Protein AF-A0A2N1QPE1-F1 (afdb_monomer)

Radius of gyration: 14.09 Å; Cα contacts (8 Å, |Δ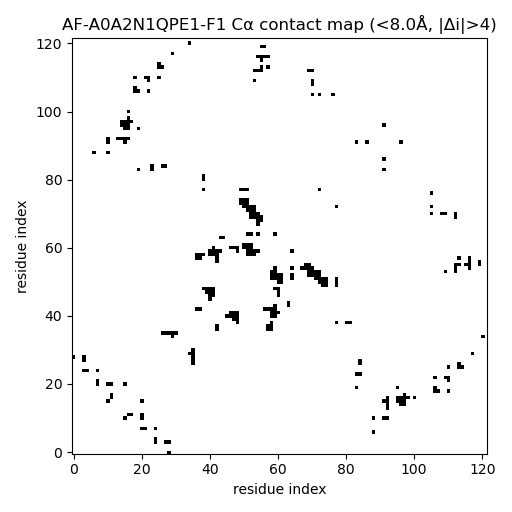i|>4): 163; chains: 1; bounding box: 37×22×35 Å

Mean predicted aligned error: 3.73 Å

Solvent-accessible surface area (backbone atoms only — not comparable to full-atom values): 6858 Å² total; per-residue (Å²): 109,68,67,57,54,51,52,39,51,49,40,52,73,62,44,23,23,65,53,58,41,45,41,38,43,54,47,53,52,32,44,75,70,77,66,45,64,48,85,56,33,15,69,83,80,60,48,75,44,66,37,33,26,41,23,61,87,26,28,21,32,75,81,73,32,76,87,54,68,58,48,78,33,52,42,67,55,48,48,50,57,53,48,62,66,68,55,56,77,93,54,40,42,84,79,38,43,58,76,88,63,68,91,88,53,64,45,66,57,53,42,54,33,52,53,50,28,51,67,72,77,110

Structure (mmCIF, N/CA/C/O backbone):
data_AF-A0A2N1QPE1-F1
#
_entry.id   AF-A0A2N1QPE1-F1
#
loop_
_atom_site.group_PDB
_atom_site.id
_atom_site.type_symbol
_atom_site.label_atom_id
_atom_site.label_alt_id
_atom_site.label_comp_id
_atom_site.label_asym_id
_atom_site.label_entity_id
_atom_site.label_seq_id
_atom_site.pdbx_PDB_ins_code
_atom_site.Cartn_x
_atom_site.Cartn_y
_atom_site.Cartn_z
_atom_site.occupancy
_atom_site.B_iso_or_equiv
_atom_site.auth_seq_id
_atom_site.auth_comp_id
_atom_site.auth_asym_id
_atom_site.auth_atom_id
_atom_site.pdbx_PDB_model_num
ATOM 1 N N . MET A 1 1 ? -17.663 0.890 -4.627 1.00 80.94 1 MET A N 1
ATOM 2 C CA . MET A 1 1 ? -16.856 1.983 -4.029 1.00 80.94 1 MET A CA 1
ATOM 3 C C . MET A 1 1 ? -17.363 2.403 -2.648 1.00 80.94 1 MET A C 1
ATOM 5 O O . MET A 1 1 ? -16.541 2.488 -1.748 1.00 80.94 1 MET A O 1
ATOM 9 N N . LEU A 1 2 ? -18.679 2.564 -2.425 1.00 89.75 2 LEU A N 1
ATOM 10 C CA . LEU A 1 2 ? -19.227 2.946 -1.107 1.00 89.75 2 LEU A CA 1
ATOM 11 C C . LEU A 1 2 ? -18.800 2.014 0.044 1.00 89.75 2 LEU A C 1
ATOM 13 O O . LEU A 1 2 ? -18.404 2.490 1.100 1.00 89.75 2 LEU A O 1
ATOM 17 N N . ALA A 1 3 ? -18.805 0.695 -0.179 1.00 90.50 3 ALA A N 1
ATOM 18 C CA . ALA A 1 3 ? -18.342 -0.267 0.823 1.00 90.50 3 ALA A CA 1
ATOM 19 C C . ALA A 1 3 ? -16.872 -0.048 1.225 1.00 90.50 3 ALA A C 1
ATOM 21 O O . ALA A 1 3 ? -16.541 -0.144 2.400 1.00 90.50 3 ALA A O 1
ATOM 22 N N . LEU A 1 4 ? -15.993 0.281 0.269 1.00 91.88 4 LEU A N 1
ATOM 23 C CA . LEU A 1 4 ? -14.579 0.538 0.549 1.00 91.88 4 LEU A CA 1
ATOM 24 C C . LEU A 1 4 ? -14.414 1.786 1.425 1.00 91.88 4 LEU A C 1
ATOM 26 O O . LEU A 1 4 ? -13.699 1.739 2.418 1.00 91.88 4 LEU A O 1
ATOM 30 N N . PHE A 1 5 ? -15.134 2.862 1.100 1.00 92.31 5 PHE A N 1
ATOM 31 C CA . PHE A 1 5 ? -15.150 4.081 1.908 1.00 92.31 5 PHE A CA 1
ATOM 32 C C . PHE A 1 5 ? -15.689 3.827 3.325 1.00 92.31 5 PHE A C 1
ATOM 34 O O . PHE A 1 5 ? -15.058 4.222 4.303 1.00 92.31 5 PHE A O 1
ATOM 41 N N . TYR A 1 6 ? -16.809 3.103 3.444 1.00 94.94 6 TYR A N 1
ATOM 42 C CA . TYR A 1 6 ? -17.389 2.718 4.732 1.00 94.94 6 TYR A CA 1
ATOM 43 C C . TYR A 1 6 ? -16.384 1.955 5.603 1.00 94.94 6 TYR A C 1
ATOM 45 O O . TYR A 1 6 ? -16.146 2.334 6.748 1.00 94.94 6 TYR A O 1
ATOM 53 N N . TRP A 1 7 ? -15.745 0.916 5.056 1.00 94.31 7 TRP A N 1
ATOM 54 C CA . TRP A 1 7 ? -14.787 0.110 5.812 1.00 94.31 7 TRP A CA 1
ATOM 55 C C . TRP A 1 7 ? -13.526 0.883 6.190 1.00 94.31 7 TRP A C 1
ATOM 57 O O . TRP A 1 7 ? -13.001 0.667 7.277 1.00 94.31 7 TRP A O 1
ATOM 67 N N . SER A 1 8 ? -13.061 1.814 5.356 1.00 94.69 8 SER A N 1
ATOM 68 C CA . SER A 1 8 ? -11.967 2.713 5.732 1.00 94.69 8 SER A CA 1
ATOM 69 C C . SER A 1 8 ? -12.351 3.650 6.878 1.00 94.69 8 SER A C 1
ATOM 71 O O . SER A 1 8 ? -11.538 3.872 7.769 1.00 94.69 8 SER A O 1
ATOM 73 N N . GLY A 1 9 ? -13.597 4.132 6.921 1.00 94.88 9 GLY A N 1
ATOM 74 C CA . GLY A 1 9 ? -14.116 4.883 8.068 1.00 94.88 9 GLY A CA 1
ATOM 75 C C . GLY A 1 9 ? -14.179 4.046 9.350 1.00 94.88 9 GLY A C 1
ATOM 76 O O . GLY A 1 9 ? -13.822 4.536 10.419 1.00 94.88 9 GLY A O 1
ATOM 77 N N . VAL A 1 10 ? -14.565 2.769 9.244 1.00 95.56 10 VAL A N 1
ATOM 78 C CA . VAL A 1 10 ? -14.531 1.824 10.376 1.00 95.56 10 VAL A CA 1
ATOM 79 C C . VAL A 1 10 ? -13.106 1.646 10.904 1.00 95.56 10 VAL A C 1
ATOM 81 O O . VAL A 1 10 ? -12.912 1.729 12.108 1.00 95.56 10 VAL A O 1
ATOM 84 N N . LEU A 1 11 ? -12.100 1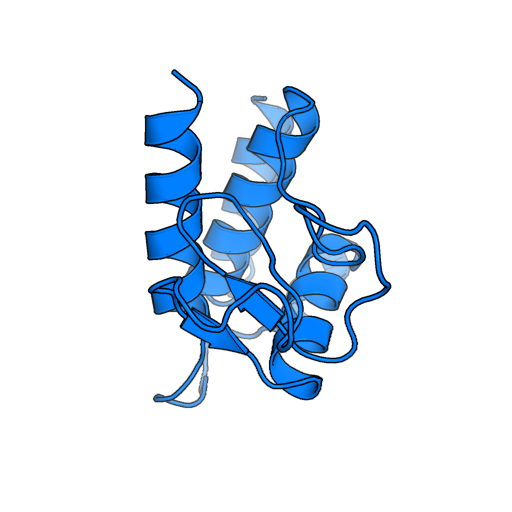.498 10.032 1.00 95.19 11 LEU A N 1
ATOM 85 C CA . LEU A 1 11 ? -10.696 1.394 10.459 1.00 95.19 11 LEU A CA 1
ATOM 86 C C . LEU A 1 11 ? -10.250 2.606 11.288 1.00 95.19 11 LEU A C 1
ATOM 88 O O . LEU A 1 11 ? -9.626 2.439 12.330 1.00 95.19 11 LEU A O 1
ATOM 92 N N . LEU A 1 12 ? -10.591 3.817 10.841 1.00 94.62 12 LEU A N 1
ATOM 93 C CA . LEU A 1 12 ? -10.254 5.046 11.564 1.00 94.62 12 LEU A CA 1
ATOM 94 C C . LEU A 1 12 ? -10.979 5.135 12.913 1.00 94.62 12 LEU A C 1
ATOM 96 O O . LEU A 1 12 ? -10.400 5.596 13.891 1.00 94.62 12 LEU A O 1
ATOM 100 N N . LYS A 1 13 ? -12.237 4.683 12.974 1.00 95.69 13 LYS A N 1
ATOM 101 C CA . LYS A 1 13 ? -12.997 4.600 14.226 1.00 95.69 13 LYS A CA 1
ATOM 102 C C . LYS A 1 13 ? -12.376 3.600 15.210 1.00 95.69 13 LYS A C 1
ATOM 104 O O . LYS A 1 13 ? -12.391 3.862 16.408 1.00 95.69 13 LYS A O 1
ATOM 109 N N . ASP A 1 14 ? -11.82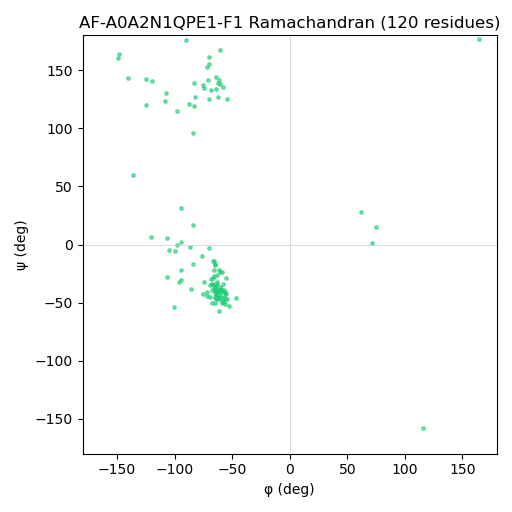7 2.499 14.704 1.00 94.00 14 ASP A N 1
ATOM 110 C CA . ASP A 1 14 ? -11.184 1.438 15.489 1.00 94.00 14 ASP A CA 1
ATOM 111 C C . ASP A 1 14 ? -9.706 1.750 15.826 1.00 94.00 14 ASP A C 1
ATOM 113 O O . ASP A 1 14 ? -8.959 0.854 16.204 1.00 94.00 14 ASP A O 1
ATOM 117 N N . ASP A 1 15 ? -9.282 3.014 15.696 1.00 93.19 15 ASP A N 1
ATOM 118 C CA . ASP A 1 15 ? -7.944 3.530 16.034 1.00 93.19 15 ASP A CA 1
ATOM 119 C C . ASP A 1 15 ? -6.784 2.908 15.226 1.00 93.19 15 ASP A C 1
ATOM 121 O O . ASP A 1 15 ? -5.633 2.840 15.671 1.00 93.19 15 ASP A O 1
ATOM 125 N N . VAL A 1 16 ? -7.068 2.467 13.995 1.00 94.31 16 VAL A N 1
ATOM 126 C CA . VAL A 1 16 ? -6.030 2.090 13.025 1.00 94.31 16 VAL A CA 1
ATOM 127 C C . VAL A 1 16 ? -5.309 3.343 12.543 1.00 94.31 16 VAL A C 1
ATOM 129 O O . VAL A 1 16 ? -5.928 4.378 12.287 1.00 94.31 16 VAL A O 1
ATOM 132 N N . HIS A 1 17 ? -3.993 3.238 12.358 1.00 93.44 17 HIS A N 1
ATOM 133 C CA . HIS A 1 17 ? -3.164 4.362 11.949 1.00 93.44 17 HIS A CA 1
ATOM 134 C C . HIS A 1 17 ? -3.687 5.018 10.652 1.00 93.44 17 HIS A C 1
ATOM 136 O O . HIS A 1 17 ? -3.796 4.335 9.622 1.00 93.44 17 HIS A O 1
ATOM 142 N N . PRO A 1 18 ? -3.953 6.342 10.643 1.00 93.62 18 PRO A N 1
ATOM 143 C CA . PRO A 1 18 ? -4.613 7.004 9.519 1.00 93.62 18 PRO A CA 1
ATOM 144 C C . PRO A 1 18 ? -3.904 6.827 8.176 1.00 93.62 18 PRO A C 1
ATOM 146 O O . PRO A 1 18 ? -4.557 6.581 7.165 1.00 93.62 18 PRO A O 1
ATOM 149 N N . LEU A 1 19 ? -2.566 6.874 8.158 1.00 94.12 19 LEU A N 1
ATOM 150 C CA . LEU A 1 19 ? -1.805 6.709 6.914 1.00 94.12 19 LEU A CA 1
ATOM 151 C C . LEU A 1 19 ? -1.899 5.286 6.341 1.00 94.12 19 LEU A C 1
ATOM 153 O O . LEU A 1 19 ? -1.863 5.120 5.124 1.00 94.12 19 LEU A O 1
ATOM 157 N N . VAL A 1 20 ? -2.067 4.269 7.193 1.00 94.81 20 VAL A N 1
ATOM 158 C CA . VAL A 1 20 ? -2.249 2.876 6.754 1.00 94.81 20 VAL A CA 1
ATOM 159 C C . VAL A 1 20 ? -3.661 2.680 6.208 1.00 94.81 20 VAL A C 1
ATOM 161 O O . VAL A 1 20 ? -3.848 2.053 5.164 1.00 94.81 20 VAL A O 1
ATOM 164 N N . ALA A 1 21 ? -4.663 3.238 6.894 1.00 95.25 21 ALA A N 1
ATOM 165 C CA . ALA A 1 21 ? -6.046 3.218 6.426 1.00 95.25 21 ALA A CA 1
ATOM 166 C C . ALA A 1 21 ? -6.183 3.921 5.065 1.00 95.25 21 ALA A C 1
ATOM 168 O O . ALA A 1 21 ? -6.871 3.411 4.177 1.00 95.25 21 ALA A O 1
ATOM 169 N N . GLU A 1 22 ? -5.484 5.043 4.882 1.00 95.50 22 GLU A N 1
ATOM 170 C CA . GLU A 1 22 ? -5.415 5.766 3.617 1.00 95.50 22 GLU A CA 1
ATOM 171 C C . GLU A 1 22 ? -4.728 4.946 2.516 1.00 95.50 22 GLU A C 1
ATOM 173 O O . GLU A 1 22 ? -5.311 4.774 1.447 1.00 95.50 22 GLU A O 1
ATOM 178 N N . TRP A 1 23 ? -3.542 4.384 2.780 1.00 95.88 23 TRP A N 1
ATOM 179 C CA . TRP A 1 23 ? -2.833 3.518 1.832 1.00 95.88 23 TRP A CA 1
ATOM 180 C C . TRP A 1 23 ? -3.734 2.386 1.332 1.00 95.88 23 TRP A C 1
ATOM 182 O O . TRP A 1 23 ? -3.937 2.204 0.129 1.00 95.88 23 TRP A O 1
ATOM 192 N N . ARG A 1 24 ? -4.332 1.647 2.275 1.00 96.56 24 ARG A N 1
ATOM 193 C CA . ARG A 1 24 ? -5.209 0.514 1.973 1.00 96.56 24 ARG A CA 1
ATOM 194 C C . ARG A 1 24 ? -6.435 0.954 1.179 1.00 96.56 24 ARG A C 1
ATOM 196 O O . ARG A 1 24 ? -6.855 0.226 0.278 1.00 96.56 24 ARG A O 1
ATOM 203 N N . PHE A 1 25 ? -7.016 2.108 1.512 1.00 96.44 25 PHE A N 1
ATOM 204 C CA . PHE A 1 25 ? -8.134 2.688 0.772 1.00 96.44 25 PHE A CA 1
ATOM 205 C C . PHE A 1 25 ? -7.739 2.993 -0.674 1.00 96.44 25 PHE A C 1
ATOM 207 O O . PHE A 1 25 ? -8.359 2.460 -1.593 1.00 96.44 25 PHE A O 1
ATOM 214 N N . LEU A 1 26 ? -6.695 3.804 -0.872 1.00 95.81 26 LEU A N 1
ATOM 215 C CA . LEU A 1 26 ? -6.246 4.243 -2.191 1.00 95.81 26 LEU A CA 1
ATOM 216 C C . LEU A 1 26 ? -5.889 3.049 -3.073 1.00 95.81 26 LEU A C 1
ATOM 218 O O . LEU A 1 26 ? -6.389 2.936 -4.189 1.00 95.81 26 LEU A O 1
ATOM 222 N N . TRP A 1 27 ? -5.093 2.111 -2.556 1.00 97.38 27 TRP A N 1
ATOM 223 C CA . TRP A 1 27 ? -4.671 0.957 -3.341 1.00 97.38 27 TRP A CA 1
ATOM 224 C C . TRP A 1 27 ? -5.859 0.069 -3.723 1.00 97.38 27 TRP A C 1
ATOM 226 O O . TRP A 1 27 ? -6.009 -0.285 -4.890 1.00 97.38 27 TRP A O 1
ATOM 236 N N . LYS A 1 28 ? -6.762 -0.256 -2.781 1.00 96.56 28 LYS A N 1
ATOM 237 C CA . LYS A 1 28 ? -7.946 -1.081 -3.096 1.00 96.56 28 LYS A CA 1
ATOM 238 C C . LYS A 1 28 ? -8.921 -0.374 -4.033 1.00 96.56 28 LYS A C 1
ATOM 240 O O . LYS A 1 28 ? -9.627 -1.045 -4.786 1.00 96.56 28 LYS A O 1
ATOM 245 N N . TRP A 1 29 ? -8.970 0.953 -3.999 1.00 95.81 29 TRP A N 1
ATOM 246 C CA . TRP A 1 29 ? -9.770 1.734 -4.929 1.00 95.81 29 TRP A CA 1
ATOM 247 C C . TRP A 1 29 ? -9.214 1.625 -6.351 1.00 95.81 29 TRP A C 1
ATOM 249 O O . TRP A 1 29 ? -9.952 1.213 -7.245 1.00 95.81 29 TRP A O 1
ATOM 259 N N . LEU A 1 30 ? -7.908 1.844 -6.537 1.00 95.25 30 LEU A N 1
ATOM 260 C CA . LEU A 1 30 ? -7.233 1.644 -7.826 1.00 95.25 30 LEU A CA 1
ATOM 261 C C . LEU A 1 30 ? -7.342 0.195 -8.316 1.00 95.25 30 LEU A C 1
ATOM 263 O O . LEU A 1 30 ? -7.563 -0.054 -9.499 1.00 95.25 30 LEU A O 1
ATOM 267 N N . TYR A 1 31 ? -7.256 -0.772 -7.402 1.00 96.12 31 TYR A N 1
ATOM 268 C CA . TYR A 1 31 ? -7.397 -2.189 -7.729 1.00 96.12 31 TYR A CA 1
ATOM 269 C C . TYR A 1 31 ? -8.800 -2.495 -8.257 1.00 96.12 31 TYR A C 1
ATOM 271 O O . TYR A 1 31 ? -8.948 -3.223 -9.233 1.00 96.12 31 TYR A O 1
ATOM 279 N N . SER A 1 32 ? -9.835 -1.877 -7.675 1.00 94.81 32 SER A N 1
ATOM 280 C CA . SER A 1 32 ? -11.213 -2.007 -8.167 1.00 94.81 32 SER A CA 1
ATOM 281 C C . SER A 1 32 ? -11.428 -1.422 -9.565 1.00 94.81 32 SER A C 1
ATOM 283 O O . SER A 1 32 ? -12.423 -1.747 -10.207 1.00 94.81 32 SER A O 1
ATOM 285 N N . TRP A 1 33 ? -10.513 -0.568 -10.027 1.00 93.31 33 TRP A N 1
ATOM 286 C CA . TRP A 1 33 ? -10.500 -0.000 -11.377 1.00 93.31 33 TRP A CA 1
ATOM 287 C C . TRP A 1 33 ? -9.549 -0.750 -12.321 1.00 93.31 33 TRP A C 1
ATOM 289 O O . TRP A 1 33 ? -9.444 -0.387 -13.486 1.00 93.31 33 TRP A O 1
ATOM 299 N N . GLY A 1 34 ? -8.858 -1.791 -11.843 1.00 94.62 34 GLY A N 1
ATOM 300 C CA . GLY A 1 34 ? -7.907 -2.571 -12.639 1.00 94.62 34 GLY A CA 1
ATOM 301 C C . GLY A 1 34 ? -6.572 -1.871 -12.910 1.00 94.62 34 GLY A C 1
ATOM 302 O O . GLY A 1 34 ? -5.831 -2.322 -13.776 1.00 94.62 34 GLY A O 1
ATOM 303 N N . ILE A 1 35 ? -6.254 -0.795 -12.181 1.00 94.94 35 ILE A N 1
ATOM 304 C CA . ILE A 1 35 ? -5.065 0.041 -12.426 1.00 94.94 35 ILE A CA 1
ATOM 305 C C . ILE A 1 35 ? -4.112 0.119 -11.229 1.00 94.94 35 ILE A C 1
ATOM 307 O O . ILE A 1 35 ? -3.183 0.911 -11.245 1.00 94.94 35 ILE A O 1
ATOM 311 N N . ALA A 1 36 ? -4.324 -0.639 -10.152 1.00 96.19 36 ALA A N 1
ATOM 312 C CA . ALA A 1 36 ? -3.394 -0.588 -9.021 1.00 96.19 36 ALA A CA 1
ATOM 313 C C . ALA A 1 36 ? -1.992 -1.087 -9.420 1.00 96.19 36 ALA A C 1
ATOM 315 O O . ALA A 1 36 ? -1.881 -2.173 -9.995 1.00 96.19 36 ALA A O 1
ATOM 316 N N . PRO A 1 37 ? -0.915 -0.372 -9.043 1.00 96.38 37 PRO A N 1
ATOM 317 C CA . PRO A 1 37 ? 0.434 -0.872 -9.247 1.00 96.38 37 PRO A CA 1
ATOM 318 C C . PRO A 1 37 ? 0.672 -2.080 -8.329 1.00 96.38 37 PRO A C 1
ATOM 320 O O . PRO A 1 37 ? 0.356 -2.045 -7.133 1.00 96.38 37 PRO A O 1
ATOM 323 N N . SER A 1 38 ? 1.222 -3.160 -8.889 1.00 96.69 38 SER A N 1
ATOM 324 C CA . SER A 1 38 ? 1.493 -4.392 -8.141 1.00 96.69 38 SER A CA 1
ATOM 325 C C . SER A 1 38 ? 2.635 -4.175 -7.143 1.00 96.69 38 SER A C 1
ATOM 327 O O . SER A 1 38 ? 3.719 -3.781 -7.565 1.00 96.69 38 SER A O 1
ATOM 329 N N . PRO A 1 39 ? 2.449 -4.462 -5.842 1.00 96.94 39 PRO A N 1
ATOM 330 C CA . PRO A 1 39 ? 3.557 -4.475 -4.895 1.00 96.94 39 PRO A CA 1
ATOM 331 C C . PRO A 1 39 ? 4.427 -5.733 -5.039 1.00 96.94 39 PRO A C 1
ATOM 333 O O . PRO A 1 39 ? 5.488 -5.802 -4.427 1.00 96.94 39 PRO A O 1
ATOM 336 N N . ASP A 1 40 ? 4.006 -6.735 -5.816 1.00 97.75 40 ASP A N 1
ATOM 337 C CA . ASP A 1 40 ? 4.670 -8.041 -5.925 1.00 97.75 40 ASP A CA 1
ATOM 338 C C . ASP A 1 40 ? 5.609 -8.132 -7.125 1.00 97.75 40 ASP A C 1
ATOM 340 O O . ASP A 1 40 ? 6.641 -8.801 -7.046 1.00 97.75 40 ASP A O 1
ATOM 344 N N . LEU A 1 41 ? 5.276 -7.430 -8.210 1.00 98.19 41 LEU A N 1
ATOM 345 C CA . LEU A 1 41 ? 5.982 -7.491 -9.484 1.00 98.19 41 LEU A CA 1
ATOM 346 C C . LEU A 1 41 ? 6.438 -6.101 -9.928 1.00 98.19 41 LEU A C 1
ATOM 348 O O . LEU A 1 41 ? 5.717 -5.116 -9.787 1.00 98.19 41 LEU A O 1
ATOM 352 N N . CYS A 1 42 ? 7.627 -6.038 -10.522 1.00 97.88 42 CYS A N 1
ATOM 353 C CA . CYS A 1 42 ? 8.135 -4.838 -11.171 1.00 97.88 42 CYS A CA 1
ATOM 354 C C . CYS A 1 42 ? 7.234 -4.449 -12.351 1.00 97.88 42 CYS A C 1
ATOM 356 O O . CYS A 1 42 ? 7.020 -5.260 -13.251 1.00 97.88 42 CYS A O 1
ATOM 358 N N . GLY A 1 43 ? 6.776 -3.197 -12.382 1.00 95.25 43 GLY A N 1
ATOM 359 C CA . GLY A 1 43 ? 5.925 -2.667 -13.450 1.00 95.25 43 GLY A CA 1
ATOM 360 C C . GLY A 1 43 ? 6.597 -2.590 -14.826 1.00 95.25 43 GLY A C 1
ATOM 361 O O . GLY A 1 43 ? 5.898 -2.487 -15.826 1.00 95.25 43 GLY A O 1
ATOM 362 N N . GLU A 1 44 ? 7.929 -2.671 -14.894 1.00 95.50 44 GLU A N 1
ATOM 363 C CA . GLU A 1 44 ? 8.676 -2.632 -16.160 1.00 95.50 44 GLU A CA 1
ATOM 364 C C . GLU A 1 44 ? 9.116 -4.014 -16.643 1.00 95.50 44 GLU A C 1
ATOM 366 O O . GLU A 1 44 ? 8.844 -4.391 -17.778 1.00 95.50 44 GLU A O 1
ATOM 371 N N . CYS A 1 45 ? 9.813 -4.780 -15.798 1.00 96.69 45 CYS A N 1
ATOM 372 C CA . CYS A 1 45 ? 10.406 -6.058 -16.203 1.00 96.69 45 CYS A CA 1
ATOM 373 C C . CYS A 1 45 ? 9.659 -7.295 -15.686 1.00 96.69 45 CYS A C 1
ATOM 375 O O . CYS A 1 45 ? 10.062 -8.415 -15.992 1.00 96.69 45 CYS A O 1
ATOM 377 N N . GLY A 1 46 ? 8.618 -7.124 -14.864 1.00 97.31 46 GLY A N 1
ATOM 378 C CA . GLY A 1 46 ? 7.837 -8.227 -14.293 1.00 97.31 46 GLY A CA 1
ATOM 379 C C . GLY A 1 46 ? 8.550 -9.051 -13.214 1.00 97.31 46 GLY A C 1
ATOM 380 O O . GLY A 1 46 ? 7.969 -10.003 -12.701 1.00 97.31 46 GLY A O 1
ATOM 381 N N . ALA A 1 47 ? 9.790 -8.717 -12.843 1.00 97.94 47 ALA A N 1
ATOM 382 C CA . ALA A 1 47 ? 10.522 -9.435 -11.801 1.00 97.94 47 ALA A CA 1
ATOM 383 C C . ALA A 1 47 ? 9.841 -9.310 -10.428 1.00 97.94 47 ALA A C 1
ATOM 385 O O . ALA A 1 47 ? 9.331 -8.243 -10.080 1.00 97.94 47 ALA A O 1
ATOM 386 N N . ALA A 1 48 ? 9.898 -10.376 -9.627 1.00 98.19 48 ALA A N 1
ATOM 387 C CA . ALA A 1 48 ? 9.412 -10.355 -8.252 1.00 98.19 48 ALA A CA 1
ATOM 388 C C . ALA A 1 48 ? 10.198 -9.351 -7.392 1.00 98.19 48 ALA A C 1
ATOM 390 O O . ALA A 1 48 ? 11.423 -9.245 -7.494 1.00 98.19 48 ALA A O 1
ATOM 391 N N . LEU A 1 49 ? 9.492 -8.621 -6.528 1.00 98.31 49 LEU A N 1
ATOM 392 C CA . LEU A 1 49 ? 10.070 -7.552 -5.719 1.00 98.31 49 LEU A CA 1
ATOM 393 C C . LEU A 1 49 ? 10.414 -8.038 -4.304 1.00 98.31 49 LEU A C 1
ATOM 395 O O . LEU A 1 49 ? 9.533 -8.352 -3.505 1.00 98.31 49 LEU A O 1
ATOM 399 N N . SER A 1 50 ? 11.699 -8.053 -3.960 1.00 96.50 50 SER A N 1
ATOM 400 C CA . SER A 1 50 ? 12.169 -8.195 -2.571 1.00 96.50 50 SER A CA 1
ATOM 401 C C . SER A 1 50 ? 12.429 -6.844 -1.900 1.00 96.50 50 SER A C 1
ATOM 403 O O . SER A 1 50 ? 12.393 -6.748 -0.683 1.00 96.50 50 SER A O 1
ATOM 405 N N . SER A 1 51 ? 12.654 -5.805 -2.696 1.00 97.19 51 SER A N 1
ATOM 406 C CA . SER A 1 51 ? 12.669 -4.385 -2.352 1.00 97.19 51 SER A CA 1
ATOM 407 C C . SER A 1 51 ? 12.183 -3.618 -3.579 1.00 97.19 51 SER A C 1
ATOM 409 O O . SER A 1 51 ? 12.123 -4.178 -4.682 1.00 97.19 51 SER A O 1
ATOM 411 N N . ALA A 1 52 ? 11.801 -2.356 -3.412 1.00 97.56 52 ALA A N 1
ATOM 412 C CA . ALA A 1 52 ? 11.241 -1.602 -4.524 1.00 97.56 52 ALA A CA 1
ATOM 413 C C . ALA A 1 52 ? 11.546 -0.111 -4.443 1.00 97.56 52 ALA A C 1
ATOM 415 O O . ALA A 1 52 ? 11.825 0.436 -3.382 1.00 97.56 52 ALA A O 1
ATOM 416 N N . ARG A 1 53 ? 11.423 0.568 -5.581 1.00 97.00 53 ARG A N 1
ATOM 417 C CA . ARG A 1 53 ? 11.167 2.005 -5.626 1.00 97.00 53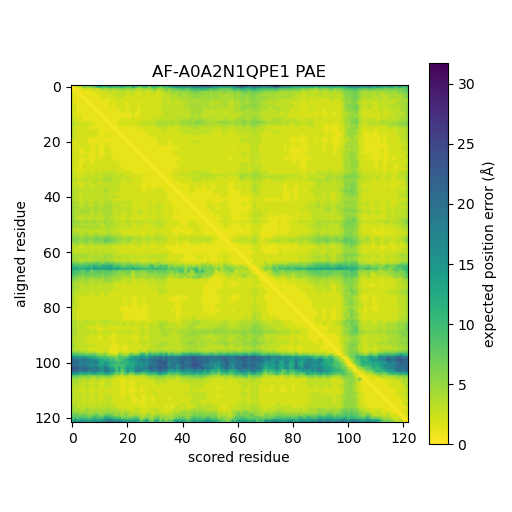 ARG A CA 1
ATOM 418 C C . ARG A 1 53 ? 9.738 2.217 -6.103 1.00 97.00 53 ARG A C 1
ATOM 420 O O . ARG A 1 53 ? 9.392 1.756 -7.187 1.00 97.00 53 ARG A O 1
ATOM 427 N N . LEU A 1 54 ? 8.922 2.916 -5.318 1.00 96.62 54 LEU A N 1
ATOM 428 C CA . LEU A 1 54 ? 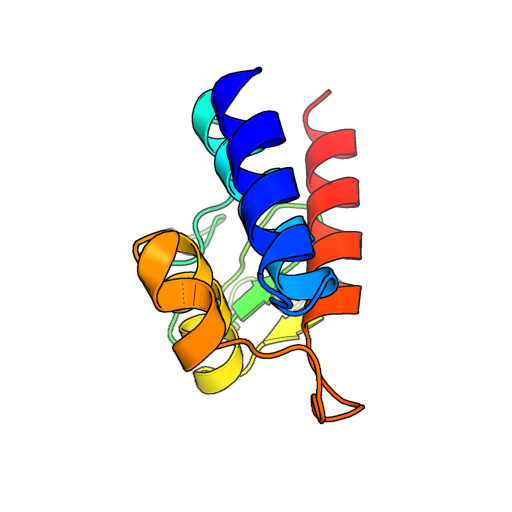7.615 3.381 -5.774 1.00 96.62 54 LEU A CA 1
ATOM 429 C C . LEU A 1 54 ? 7.804 4.699 -6.533 1.00 96.62 54 LEU A C 1
ATOM 431 O O . LEU A 1 54 ? 7.930 5.773 -5.935 1.00 96.62 54 LEU A O 1
ATOM 435 N N . ALA A 1 55 ? 7.895 4.582 -7.854 1.00 93.94 55 ALA A N 1
ATOM 436 C CA . ALA A 1 55 ? 7.983 5.693 -8.789 1.00 93.94 55 ALA A CA 1
ATOM 437 C C . ALA A 1 55 ? 6.583 6.135 -9.237 1.00 93.94 55 ALA A C 1
ATOM 439 O O . ALA A 1 55 ? 5.571 5.520 -8.898 1.00 93.94 55 ALA A O 1
ATOM 440 N N . ALA A 1 56 ? 6.518 7.201 -10.031 1.00 89.06 56 ALA A N 1
ATOM 441 C CA . ALA A 1 56 ? 5.252 7.680 -10.583 1.00 89.06 56 ALA A CA 1
ATOM 442 C C . ALA A 1 56 ? 4.612 6.682 -11.576 1.00 89.06 56 ALA A C 1
ATOM 444 O O . ALA A 1 56 ? 3.403 6.693 -11.752 1.00 89.06 56 ALA A O 1
ATOM 445 N N . SER A 1 57 ? 5.407 5.774 -12.157 1.00 89.06 57 SER A N 1
ATOM 446 C CA . SER A 1 57 ? 4.963 4.668 -13.019 1.00 89.06 57 SER A CA 1
ATOM 447 C C . SER A 1 57 ? 4.576 3.387 -12.261 1.00 89.06 57 SER A C 1
ATOM 449 O O . SER A 1 57 ? 4.149 2.418 -12.884 1.00 89.06 57 SER A O 1
ATOM 451 N N . GLY A 1 58 ? 4.705 3.356 -10.928 1.00 95.00 58 GLY A N 1
ATOM 452 C CA . GLY A 1 58 ? 4.404 2.190 -10.093 1.00 95.00 58 GLY A CA 1
ATOM 453 C C . GLY A 1 58 ? 5.634 1.628 -9.376 1.00 95.00 58 GLY A C 1
ATOM 454 O O . GLY A 1 58 ? 6.615 2.337 -9.141 1.00 95.00 58 GLY A O 1
ATOM 455 N N . PHE A 1 59 ? 5.572 0.356 -8.972 1.00 97.56 59 PHE A N 1
ATOM 456 C CA . PHE A 1 59 ? 6.669 -0.305 -8.263 1.00 97.56 59 PHE A CA 1
ATOM 457 C C . PHE A 1 59 ? 7.737 -0.814 -9.233 1.00 97.56 59 PHE A C 1
ATOM 459 O O . PHE A 1 59 ? 7.444 -1.575 -10.153 1.00 97.56 59 PHE A O 1
ATOM 466 N N . LEU A 1 60 ? 8.989 -0.437 -8.989 1.00 97.81 60 LEU A N 1
ATOM 467 C CA . LEU A 1 60 ? 10.143 -0.829 -9.794 1.00 97.81 60 LEU A CA 1
ATOM 468 C C . LEU A 1 60 ? 11.157 -1.602 -8.953 1.00 97.81 60 LEU A C 1
ATOM 470 O O . LEU A 1 60 ? 11.431 -1.240 -7.806 1.00 97.81 60 LEU A O 1
ATOM 474 N N . CYS A 1 61 ? 11.759 -2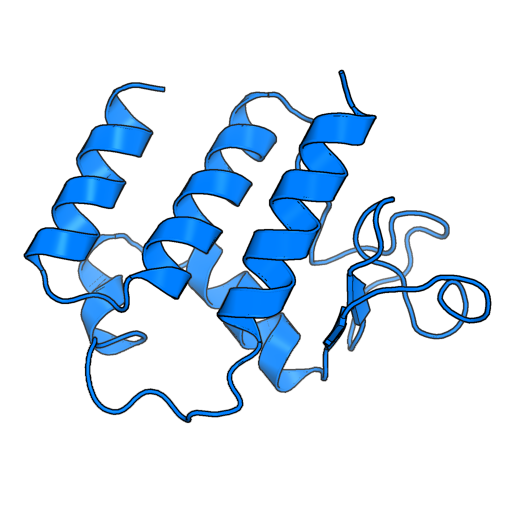.640 -9.536 1.00 97.31 61 CYS A N 1
ATOM 475 C CA . CYS A 1 61 ? 12.887 -3.332 -8.916 1.00 97.31 61 CYS A CA 1
ATOM 476 C C . CYS A 1 61 ? 14.142 -2.436 -8.928 1.00 97.31 61 CYS A C 1
ATOM 478 O O . CYS A 1 61 ? 14.231 -1.516 -9.748 1.00 97.31 61 CYS A O 1
ATOM 480 N N . PRO A 1 62 ? 15.161 -2.710 -8.091 1.00 95.50 62 PRO A N 1
ATOM 481 C CA . PRO A 1 62 ? 16.379 -1.895 -8.044 1.00 95.50 62 PRO A CA 1
ATOM 482 C C . PRO A 1 62 ? 17.105 -1.740 -9.390 1.00 95.50 62 PRO A C 1
ATOM 484 O O . PRO A 1 62 ? 17.765 -0.729 -9.621 1.00 95.50 62 PRO A O 1
ATOM 487 N N . ALA A 1 63 ? 16.988 -2.724 -10.289 1.00 95.44 63 ALA A N 1
ATOM 488 C CA . ALA A 1 63 ? 17.593 -2.660 -11.618 1.00 95.44 63 ALA A CA 1
ATOM 489 C C . ALA A 1 63 ? 16.878 -1.658 -12.543 1.00 95.44 63 ALA A C 1
ATOM 491 O O . ALA A 1 63 ? 17.552 -0.866 -13.197 1.00 95.44 63 ALA A O 1
ATOM 492 N N . CYS A 1 64 ? 15.541 -1.660 -12.552 1.00 96.25 64 CYS A N 1
ATOM 493 C CA . CYS A 1 64 ? 14.714 -0.734 -13.336 1.00 96.25 64 CYS A CA 1
ATOM 494 C C . CYS A 1 64 ? 14.69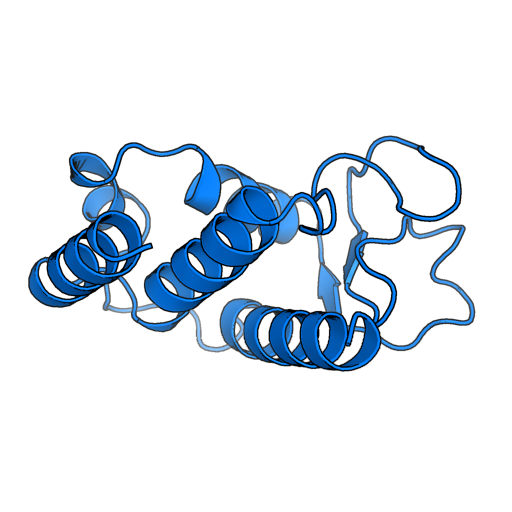2 0.679 -12.734 1.00 96.25 64 CYS A C 1
ATOM 496 O O . CYS A 1 64 ? 14.687 1.675 -13.441 1.00 96.25 64 CYS A O 1
ATOM 498 N N . ALA A 1 65 ? 14.774 0.792 -11.409 1.00 94.69 65 ALA A N 1
ATOM 499 C CA . ALA A 1 65 ? 14.632 2.059 -10.696 1.00 94.69 65 ALA A CA 1
ATOM 500 C C . ALA A 1 65 ? 15.794 3.063 -10.875 1.00 94.69 65 ALA A C 1
ATOM 502 O O . ALA A 1 65 ? 15.724 4.154 -10.312 1.00 94.69 65 ALA A O 1
ATOM 503 N N . ARG A 1 66 ? 16.875 2.724 -11.597 1.00 87.81 66 ARG A N 1
ATOM 504 C CA . ARG A 1 66 ? 18.133 3.507 -11.638 1.00 87.81 66 ARG A CA 1
ATOM 505 C C . ARG A 1 66 ? 17.960 4.953 -12.104 1.00 87.81 66 ARG A C 1
ATOM 507 O O . ARG A 1 66 ? 18.675 5.827 -11.629 1.00 87.81 66 ARG A O 1
ATOM 514 N N . THR A 1 67 ? 17.033 5.189 -13.023 1.00 85.12 67 THR A N 1
ATOM 515 C CA . THR A 1 67 ? 16.749 6.505 -13.617 1.00 85.12 67 THR A CA 1
ATOM 516 C C . THR A 1 67 ? 15.449 7.118 -13.103 1.00 85.12 67 THR A C 1
ATOM 518 O O . THR A 1 67 ? 15.030 8.160 -13.598 1.00 85.12 67 THR A O 1
ATOM 521 N N . HIS A 1 68 ? 14.794 6.478 -12.132 1.00 86.69 68 HIS A N 1
ATOM 522 C CA . HIS A 1 68 ? 13.478 6.881 -11.655 1.00 86.69 68 HIS A CA 1
ATOM 523 C C . HIS A 1 68 ? 13.578 7.517 -10.276 1.00 86.69 68 HIS A C 1
ATOM 525 O O . HIS A 1 68 ? 14.131 6.943 -9.335 1.00 86.69 68 HIS A O 1
ATOM 531 N N . GLU A 1 69 ? 12.963 8.684 -10.127 1.00 88.75 69 GLU A N 1
ATOM 532 C CA . GLU A 1 69 ? 12.660 9.219 -8.808 1.00 88.75 69 GLU A CA 1
ATOM 533 C C . GLU A 1 69 ? 11.520 8.431 -8.157 1.00 88.75 69 GLU A C 1
ATOM 535 O O . GLU A 1 69 ? 10.654 7.860 -8.823 1.00 88.75 69 GLU A O 1
ATOM 540 N N . GLY A 1 70 ? 11.496 8.398 -6.829 1.00 91.31 70 GLY A N 1
ATOM 541 C CA . GLY A 1 70 ? 10.481 7.646 -6.101 1.00 91.31 70 GLY A CA 1
ATOM 542 C C . GLY A 1 70 ? 10.851 7.421 -4.651 1.00 91.31 70 GLY A C 1
ATOM 543 O O . GLY A 1 70 ? 11.955 7.763 -4.228 1.00 91.31 70 GLY A O 1
ATOM 544 N N . THR A 1 71 ? 9.947 6.798 -3.912 1.00 94.31 71 THR A N 1
ATOM 545 C CA . THR A 1 71 ? 10.212 6.364 -2.538 1.00 94.31 71 THR A CA 1
ATOM 546 C C . THR A 1 71 ? 10.926 5.023 -2.581 1.00 94.31 71 THR A C 1
ATOM 548 O O . THR A 1 71 ? 10.393 4.068 -3.146 1.00 94.31 71 THR A O 1
ATOM 551 N N . ALA A 1 72 ? 12.143 4.958 -2.044 1.00 94.88 72 ALA A N 1
ATOM 552 C CA . ALA A 1 72 ? 12.837 3.688 -1.869 1.00 94.88 72 ALA A CA 1
ATOM 553 C C . ALA A 1 72 ? 12.198 2.929 -0.702 1.00 94.88 72 ALA A C 1
ATOM 555 O O . ALA A 1 72 ? 11.930 3.518 0.337 1.00 94.88 72 ALA A O 1
ATOM 556 N N . LEU A 1 73 ? 11.947 1.641 -0.903 1.00 95.62 73 LEU A N 1
ATOM 557 C CA . LEU A 1 73 ? 11.330 0.748 0.062 1.00 95.62 73 LEU A CA 1
ATOM 558 C C . LEU A 1 73 ? 12.253 -0.446 0.256 1.00 95.62 73 LEU A C 1
ATOM 560 O O . LEU A 1 73 ? 12.538 -1.198 -0.685 1.00 95.62 73 LEU A O 1
ATOM 564 N N . SER A 1 74 ? 12.702 -0.625 1.489 1.00 95.44 74 SER A N 1
ATOM 565 C CA . SER A 1 74 ? 13.318 -1.863 1.944 1.00 95.44 74 SER A CA 1
ATOM 566 C C . SER A 1 74 ? 12.341 -3.040 1.822 1.00 95.44 74 SER A C 1
ATOM 568 O O . SER A 1 74 ? 11.136 -2.874 1.605 1.00 95.44 74 SER A O 1
ATOM 570 N N . GLY A 1 75 ? 12.861 -4.260 1.962 1.00 95.69 75 GLY A N 1
ATOM 571 C CA . GLY A 1 75 ? 12.014 -5.452 1.942 1.00 95.69 75 GLY A CA 1
ATOM 572 C C . GLY A 1 75 ? 11.016 -5.505 3.094 1.00 95.69 75 GLY A C 1
ATOM 573 O O . GLY A 1 75 ? 9.883 -5.944 2.892 1.00 95.69 75 GLY A O 1
ATOM 574 N N . ASP A 1 76 ? 11.390 -4.988 4.262 1.00 94.19 76 ASP A N 1
ATOM 575 C CA . ASP A 1 76 ? 10.510 -4.933 5.430 1.00 94.19 76 ASP A CA 1
ATOM 576 C C . ASP A 1 76 ? 9.367 -3.941 5.209 1.00 94.19 76 ASP A C 1
ATOM 578 O O . ASP A 1 76 ? 8.200 -4.269 5.427 1.00 94.19 76 ASP A O 1
ATOM 582 N N . GLU A 1 77 ? 9.673 -2.756 4.680 1.00 94.81 77 GLU A N 1
ATOM 583 C CA . GLU A 1 77 ? 8.665 -1.750 4.340 1.00 94.81 77 GLU A CA 1
ATOM 584 C C . GLU A 1 77 ? 7.704 -2.259 3.265 1.00 94.81 77 GLU A C 1
ATOM 586 O O . GLU A 1 77 ? 6.489 -2.167 3.432 1.00 94.81 77 GLU A O 1
ATOM 591 N N . LEU A 1 78 ? 8.223 -2.862 2.190 1.00 96.31 78 LEU A N 1
ATOM 592 C CA . LEU A 1 78 ? 7.392 -3.446 1.137 1.00 96.31 78 LEU A CA 1
ATOM 593 C C . LEU A 1 78 ? 6.502 -4.574 1.680 1.00 96.31 78 LEU A C 1
ATOM 595 O O . LEU A 1 78 ? 5.327 -4.673 1.318 1.00 96.31 78 LEU A O 1
ATOM 599 N N . SER A 1 79 ? 7.031 -5.394 2.589 1.00 95.25 79 SER A N 1
ATOM 600 C CA . SER A 1 79 ? 6.266 -6.449 3.259 1.00 95.25 79 SER A CA 1
ATOM 601 C C . SER A 1 79 ? 5.152 -5.876 4.134 1.00 95.25 79 SER A C 1
ATOM 603 O O . SER A 1 79 ? 4.038 -6.400 4.113 1.00 95.25 79 SER A O 1
ATOM 605 N N . LEU A 1 80 ? 5.391 -4.765 4.840 1.00 93.62 80 LEU A N 1
ATOM 606 C CA . LEU A 1 80 ? 4.354 -4.056 5.594 1.00 93.62 80 LEU A CA 1
ATOM 607 C C . LEU A 1 80 ? 3.254 -3.508 4.676 1.00 93.62 80 LEU A C 1
ATOM 609 O O . LEU A 1 80 ? 2.069 -3.672 4.987 1.00 93.62 80 LEU A O 1
ATOM 613 N N . LEU A 1 81 ? 3.618 -2.920 3.527 1.00 95.19 81 LEU A N 1
ATOM 614 C CA . LEU A 1 81 ? 2.638 -2.452 2.540 1.00 95.19 81 LEU A CA 1
ATOM 615 C C . LEU A 1 81 ? 1.749 -3.606 2.068 1.00 95.19 81 LEU A C 1
ATOM 617 O O . LEU A 1 81 ? 0.528 -3.484 2.143 1.00 95.19 81 LEU A O 1
ATOM 621 N N . ARG A 1 82 ? 2.333 -4.739 1.652 1.00 97.06 82 ARG A N 1
ATOM 622 C CA . ARG A 1 82 ? 1.587 -5.944 1.231 1.00 97.06 82 ARG A CA 1
ATOM 623 C C . ARG A 1 82 ? 0.660 -6.442 2.331 1.00 97.06 82 ARG A C 1
ATOM 625 O O . ARG A 1 82 ? -0.544 -6.604 2.129 1.00 97.06 82 ARG A O 1
ATOM 632 N N . ARG A 1 83 ? 1.200 -6.579 3.540 1.00 95.62 83 ARG A N 1
ATOM 633 C CA . ARG A 1 83 ? 0.469 -7.050 4.715 1.00 95.62 83 ARG A CA 1
ATOM 634 C C . ARG A 1 83 ? -0.765 -6.196 5.002 1.00 95.62 83 ARG A C 1
ATOM 636 O O . ARG A 1 83 ? -1.839 -6.731 5.280 1.00 95.62 83 ARG A O 1
ATOM 643 N N . SER A 1 84 ? -0.642 -4.876 4.864 1.00 95.25 84 SER A N 1
ATOM 644 C CA . SER A 1 84 ? -1.756 -3.940 5.040 1.00 95.25 84 SER A CA 1
ATOM 645 C C . SER A 1 84 ? -2.862 -4.071 3.986 1.00 95.25 84 SER A C 1
ATOM 647 O O . SER A 1 84 ? -3.952 -3.547 4.205 1.00 95.25 84 SER A O 1
ATOM 649 N N . LEU A 1 85 ? -2.637 -4.770 2.867 1.00 96.06 85 LEU A N 1
ATOM 650 C CA . LEU A 1 85 ? -3.632 -5.038 1.819 1.00 96.06 85 LEU A CA 1
ATOM 651 C C . LEU A 1 85 ? -4.339 -6.389 2.011 1.00 96.06 85 LEU A C 1
ATOM 653 O O . LEU A 1 85 ? -5.526 -6.515 1.677 1.00 96.06 85 LEU A O 1
ATOM 657 N N . GLU A 1 86 ? -3.637 -7.359 2.596 1.00 94.44 86 GLU A N 1
ATOM 658 C CA . GLU A 1 86 ? -4.085 -8.744 2.797 1.00 94.44 86 GLU A CA 1
ATOM 659 C C . GLU A 1 86 ? -4.899 -8.939 4.078 1.00 94.44 86 GLU A C 1
ATOM 661 O O . GLU A 1 86 ? -5.882 -9.680 4.087 1.00 94.44 86 GLU A O 1
ATOM 666 N N . ILE A 1 87 ? -4.520 -8.262 5.168 1.00 94.25 87 ILE A N 1
ATOM 667 C CA . ILE A 1 87 ? -5.133 -8.491 6.482 1.00 94.25 87 ILE A CA 1
ATOM 668 C C . ILE A 1 87 ? -6.648 -8.188 6.451 1.00 94.25 87 ILE A C 1
ATOM 670 O O . ILE A 1 87 ? -7.074 -7.188 5.852 1.00 94.25 87 ILE A O 1
ATOM 674 N N . PRO A 1 88 ? -7.497 -9.020 7.093 1.00 92.94 88 PRO A N 1
ATOM 675 C CA . PRO A 1 88 ? -8.915 -8.720 7.276 1.00 92.94 88 PRO A CA 1
ATOM 676 C C . PRO A 1 88 ? -9.126 -7.440 8.090 1.00 92.94 88 PRO A C 1
ATOM 678 O O . PRO A 1 88 ? -8.451 -7.231 9.090 1.00 92.94 88 PRO A O 1
ATOM 681 N N . VAL A 1 89 ? -10.128 -6.629 7.728 1.00 90.75 89 VAL A N 1
ATOM 682 C CA . VAL A 1 89 ? -10.433 -5.334 8.382 1.00 90.75 89 VAL A CA 1
ATOM 683 C C . VAL A 1 89 ? -10.440 -5.435 9.913 1.00 90.75 89 VAL A C 1
ATOM 685 O O . VAL A 1 89 ? -9.782 -4.643 10.573 1.00 90.75 89 VAL A O 1
ATOM 688 N N . LYS A 1 90 ? -11.088 -6.468 10.468 1.00 89.94 90 LYS A N 1
ATOM 689 C CA . LYS A 1 90 ? -11.216 -6.689 11.920 1.00 89.94 90 LYS A CA 1
ATOM 690 C C . LYS A 1 90 ? -9.890 -6.892 12.663 1.00 89.94 90 LYS A C 1
ATOM 692 O O . LYS A 1 90 ? -9.857 -6.717 13.869 1.00 89.94 90 LYS A O 1
ATOM 697 N N . LYS A 1 91 ? -8.827 -7.291 11.959 1.00 93.81 91 LYS A N 1
ATOM 698 C CA . LYS A 1 91 ? -7.499 -7.538 12.537 1.00 93.81 91 LYS A CA 1
ATOM 699 C C . LYS A 1 91 ? -6.535 -6.375 12.325 1.00 93.81 91 LYS A C 1
ATOM 701 O O . LYS A 1 91 ? -5.420 -6.422 12.818 1.00 93.81 91 LYS A O 1
ATOM 706 N N . MET A 1 92 ? -6.919 -5.337 11.582 1.00 94.00 92 MET A N 1
ATOM 707 C CA . MET A 1 92 ? -5.996 -4.255 11.216 1.00 94.00 92 MET A CA 1
ATOM 708 C C . MET A 1 92 ? -5.424 -3.524 12.436 1.00 94.00 92 MET A C 1
ATOM 710 O O . MET A 1 92 ? -4.246 -3.181 12.420 1.00 94.00 92 MET A O 1
ATOM 714 N N . ILE A 1 93 ? -6.220 -3.335 13.493 1.00 93.69 93 ILE A N 1
ATOM 715 C CA . ILE A 1 93 ? -5.790 -2.655 14.723 1.00 93.69 93 ILE A CA 1
ATOM 716 C C . ILE A 1 93 ? -4.665 -3.397 15.455 1.00 93.69 93 ILE A C 1
ATOM 718 O O . ILE A 1 93 ? -3.775 -2.766 16.013 1.00 93.69 93 ILE A O 1
ATOM 722 N N . GLU A 1 94 ? -4.641 -4.731 15.380 1.00 92.12 94 GLU A N 1
ATOM 723 C CA . GLU A 1 94 ? -3.597 -5.556 16.003 1.00 92.12 94 GLU A CA 1
ATOM 724 C C . GLU A 1 94 ? -2.219 -5.331 15.356 1.00 92.12 94 GLU A C 1
ATOM 726 O O . GLU A 1 94 ? -1.194 -5.510 16.006 1.00 92.12 94 GLU A O 1
ATOM 731 N N . TYR A 1 95 ? -2.190 -4.937 14.077 1.00 90.62 95 TYR A N 1
ATOM 732 C CA . TYR A 1 95 ? -0.959 -4.780 13.293 1.00 90.62 95 TYR A CA 1
ATOM 733 C C . TYR A 1 95 ? -0.573 -3.321 13.048 1.00 90.62 95 TYR A C 1
ATOM 735 O O . TYR A 1 95 ? 0.604 -3.025 12.859 1.00 90.62 95 TYR A O 1
ATOM 743 N N . PHE A 1 96 ? -1.550 -2.412 13.018 1.00 92.56 96 PHE A N 1
ATOM 744 C CA . PHE A 1 96 ? -1.348 -1.014 12.644 1.00 92.56 96 PHE A CA 1
ATOM 745 C C . PHE A 1 96 ? -2.082 -0.045 13.589 1.00 92.56 96 PHE A C 1
ATOM 747 O O . PHE A 1 96 ? -2.934 0.717 13.125 1.00 92.56 96 PHE A O 1
ATOM 754 N N . PRO A 1 97 ? -1.787 -0.050 14.902 1.00 91.75 97 PRO A N 1
ATOM 755 C CA . PRO A 1 97 ? -2.402 0.876 15.849 1.00 91.75 97 PRO A CA 1
ATOM 756 C C . PRO A 1 97 ? -1.919 2.320 15.661 1.00 91.75 97 PRO A C 1
ATOM 758 O O . PRO A 1 97 ? -0.822 2.576 15.167 1.00 91.75 97 PRO A O 1
ATOM 761 N N . SER A 1 98 ? -2.740 3.280 16.085 1.00 85.12 98 SER A N 1
ATOM 762 C CA . SER A 1 98 ? -2.499 4.726 15.964 1.00 85.12 98 SER A CA 1
ATOM 763 C C . SER A 1 98 ? -1.270 5.245 16.740 1.00 85.12 98 SER A C 1
ATOM 765 O O . SER A 1 98 ? -0.669 6.242 16.335 1.00 85.12 98 SER A O 1
ATOM 767 N N . LYS A 1 99 ? -0.838 4.586 17.831 1.00 82.06 99 LYS A N 1
ATOM 768 C CA . LYS A 1 99 ? 0.278 5.055 18.685 1.00 82.06 99 LYS A CA 1
ATOM 769 C C . LYS A 1 99 ? 1.212 3.930 19.183 1.00 82.06 99 LYS A C 1
ATOM 771 O O . LYS A 1 99 ? 0.696 2.896 19.599 1.00 82.06 99 LYS A O 1
ATOM 776 N N . PRO A 1 100 ? 2.542 4.167 19.290 1.00 64.62 100 PRO A N 1
ATOM 777 C CA . PRO A 1 100 ? 3.343 5.123 18.531 1.00 64.62 100 PRO A CA 1
ATOM 778 C C . PRO A 1 100 ? 3.834 4.470 17.234 1.00 64.62 100 PRO A C 1
ATOM 780 O O . PRO A 1 100 ? 4.546 3.467 17.247 1.00 64.62 100 PRO A O 1
ATOM 783 N N . PHE A 1 101 ? 3.464 5.071 16.109 1.00 63.16 101 PHE A N 1
ATOM 784 C CA . PHE A 1 101 ? 4.077 4.763 14.825 1.00 63.16 101 PHE A CA 1
ATOM 785 C C . PHE A 1 101 ? 5.472 5.412 14.768 1.00 63.16 101 PHE A C 1
ATOM 787 O O . PHE A 1 101 ? 5.602 6.566 15.191 1.00 63.16 101 PHE A O 1
ATOM 794 N N . PRO A 1 102 ? 6.518 4.730 14.269 1.00 59.41 102 PRO A N 1
ATOM 795 C CA . PRO A 1 102 ? 7.823 5.357 14.078 1.00 59.41 102 PRO A CA 1
ATOM 796 C C . PRO A 1 102 ? 7.702 6.578 13.156 1.00 59.41 102 PRO A C 1
ATOM 798 O O . PRO A 1 102 ? 7.025 6.510 12.129 1.00 59.41 102 PRO A O 1
ATOM 801 N N . GLY A 1 103 ? 8.359 7.685 13.519 1.00 55.97 103 GLY A N 1
ATOM 802 C CA . GLY A 1 103 ? 8.355 8.931 12.738 1.00 55.97 103 GLY A CA 1
ATOM 803 C C . GLY A 1 103 ? 8.899 8.775 11.311 1.00 55.97 103 GLY A C 1
ATOM 804 O O . GLY A 1 103 ? 8.481 9.518 10.428 1.00 55.97 103 GLY A O 1
ATOM 805 N N . ASP A 1 104 ? 9.734 7.758 11.076 1.00 62.97 104 ASP A N 1
ATOM 806 C CA . ASP A 1 104 ? 10.375 7.452 9.788 1.00 62.97 104 ASP A CA 1
ATOM 807 C C . ASP A 1 104 ? 9.598 6.417 8.953 1.00 62.97 104 ASP A C 1
ATOM 809 O O . ASP A 1 104 ? 10.177 5.589 8.255 1.00 62.97 104 ASP A O 1
ATOM 813 N N . SER A 1 105 ? 8.269 6.383 9.057 1.00 75.81 105 SER A N 1
ATOM 814 C CA . SER A 1 105 ? 7.479 5.361 8.370 1.00 75.81 105 SER A CA 1
ATOM 815 C C . SER A 1 105 ? 7.173 5.712 6.902 1.00 75.81 105 SER A C 1
ATOM 817 O O . SER A 1 105 ? 6.757 6.841 6.625 1.00 75.81 105 SER A O 1
ATOM 819 N N . PRO A 1 106 ? 7.251 4.749 5.955 1.00 88.00 106 PRO A N 1
ATOM 820 C CA . PRO A 1 106 ? 7.097 5.019 4.521 1.00 88.00 106 PRO A CA 1
ATOM 821 C C . PRO A 1 106 ? 5.693 5.488 4.118 1.00 88.00 106 PRO A C 1
ATOM 823 O O . PRO A 1 106 ? 5.514 5.972 3.001 1.00 88.00 106 PRO A O 1
ATOM 826 N N . TRP A 1 107 ? 4.676 5.344 4.982 1.00 91.88 107 TRP A N 1
ATOM 827 C CA . TRP A 1 107 ? 3.262 5.518 4.614 1.00 91.88 107 TRP A CA 1
ATOM 828 C C . TRP A 1 107 ? 2.940 6.875 4.001 1.00 91.88 107 TRP A C 1
ATOM 830 O O . TRP A 1 107 ? 2.193 6.944 3.028 1.00 91.88 107 TRP A O 1
ATOM 840 N N . LYS A 1 108 ? 3.502 7.957 4.552 1.00 92.25 108 LYS A N 1
ATOM 841 C CA . LYS A 1 108 ? 3.249 9.308 4.035 1.00 92.25 108 LYS A CA 1
ATOM 842 C C . LYS A 1 108 ? 3.741 9.429 2.594 1.00 92.25 108 LYS A C 1
ATOM 844 O O . LYS A 1 108 ? 3.016 9.926 1.731 1.00 92.25 108 LYS A O 1
ATO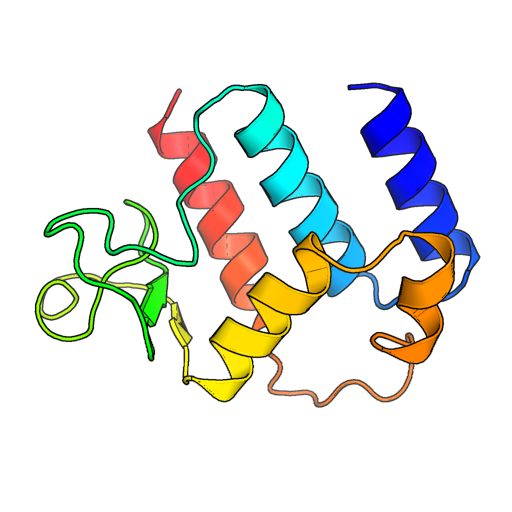M 849 N N . ASP A 1 109 ? 4.944 8.932 2.342 1.00 92.88 109 ASP A N 1
ATOM 850 C CA . ASP A 1 109 ? 5.584 9.026 1.039 1.00 92.88 109 ASP A CA 1
ATOM 851 C C . ASP A 1 109 ? 4.916 8.097 0.025 1.00 92.88 109 ASP A C 1
ATOM 853 O O . ASP A 1 109 ? 4.656 8.515 -1.105 1.00 92.88 109 ASP A O 1
ATOM 857 N N . VAL A 1 110 ? 4.552 6.872 0.421 1.00 94.38 110 VAL A N 1
ATOM 858 C CA . VAL A 1 110 ? 3.856 5.949 -0.488 1.00 94.38 110 VAL A CA 1
ATOM 859 C C . VAL A 1 110 ? 2.436 6.405 -0.805 1.00 94.38 110 VAL A C 1
ATOM 861 O O . VAL A 1 110 ? 2.014 6.267 -1.951 1.00 94.38 110 VAL A O 1
ATOM 864 N N . ASN A 1 111 ? 1.723 7.029 0.140 1.00 95.12 111 ASN A N 1
ATOM 865 C CA . ASN A 1 111 ? 0.424 7.648 -0.133 1.00 95.12 111 ASN A CA 1
ATOM 866 C C . ASN A 1 111 ? 0.572 8.800 -1.127 1.00 95.12 111 ASN A C 1
ATOM 868 O O . ASN A 1 111 ? -0.170 8.872 -2.107 1.00 95.12 111 ASN A O 1
ATOM 872 N N . GLY A 1 112 ? 1.566 9.671 -0.919 1.00 94.50 112 GLY A N 1
ATOM 873 C CA . GLY A 1 112 ? 1.885 10.751 -1.850 1.00 94.50 112 GLY A CA 1
ATOM 874 C C . GLY A 1 112 ? 2.177 10.231 -3.259 1.00 94.50 112 GLY A C 1
ATOM 875 O O . GLY A 1 112 ? 1.602 10.717 -4.232 1.00 94.50 112 GLY A O 1
ATOM 876 N N . ARG A 1 113 ? 3.008 9.190 -3.375 1.00 94.50 113 ARG A N 1
ATOM 877 C CA . ARG A 1 113 ? 3.349 8.575 -4.665 1.00 94.50 113 ARG A CA 1
ATOM 878 C C . ARG A 1 113 ? 2.170 7.872 -5.324 1.00 94.50 113 ARG A C 1
ATOM 880 O O . ARG A 1 113 ? 2.014 8.002 -6.532 1.00 94.50 113 ARG A O 1
ATOM 887 N N . LEU A 1 114 ? 1.319 7.185 -4.567 1.00 95.06 114 LEU A N 1
ATOM 888 C CA . LEU A 1 114 ? 0.153 6.502 -5.125 1.00 95.06 114 LEU A CA 1
ATOM 889 C C . LEU A 1 114 ? -0.888 7.491 -5.672 1.00 95.06 114 LEU A C 1
ATOM 891 O O . LEU A 1 114 ? -1.511 7.227 -6.698 1.00 95.06 114 LEU A O 1
ATOM 895 N N . ARG A 1 115 ? -1.037 8.660 -5.035 1.00 94.75 115 ARG A N 1
ATOM 896 C CA . ARG A 1 115 ? -1.856 9.759 -5.570 1.00 94.75 115 ARG A CA 1
ATOM 897 C C . ARG A 1 115 ? -1.275 10.312 -6.878 1.00 94.75 115 ARG A C 1
ATOM 899 O O . ARG A 1 115 ? -2.031 10.533 -7.813 1.00 94.75 115 ARG A O 1
ATOM 906 N N . LEU A 1 116 ? 0.049 10.485 -6.967 1.00 92.88 116 LEU A N 1
ATOM 907 C CA . LEU A 1 116 ? 0.711 10.907 -8.212 1.00 92.88 116 LEU A CA 1
ATOM 908 C C . LEU A 1 116 ? 0.554 9.872 -9.331 1.00 92.88 116 LEU A C 1
ATOM 910 O O . LEU A 1 116 ? 0.255 10.247 -10.460 1.00 92.88 116 LEU A O 1
ATOM 914 N N . TYR A 1 117 ? 0.715 8.586 -9.007 1.00 92.12 117 TYR A N 1
ATOM 915 C CA . TYR A 1 117 ? 0.471 7.485 -9.937 1.00 92.12 117 TYR A CA 1
ATOM 916 C C . TYR A 1 117 ? -0.943 7.572 -10.519 1.00 92.12 117 TYR A C 1
ATOM 918 O O . TYR A 1 117 ? -1.120 7.513 -11.730 1.00 92.12 117 TYR A O 1
ATOM 926 N N . PHE A 1 118 ? -1.950 7.788 -9.667 1.00 91.50 118 PHE A N 1
ATOM 927 C CA . PHE A 1 118 ? -3.327 7.944 -10.120 1.00 91.50 118 PHE A CA 1
ATOM 928 C C . PHE A 1 118 ? -3.498 9.108 -11.104 1.00 91.50 118 PHE A C 1
ATOM 930 O O . PHE A 1 118 ? -4.107 8.916 -12.152 1.00 91.50 118 PHE A O 1
ATOM 937 N N . SER A 1 119 ? -2.917 10.277 -10.814 1.00 89.69 119 SER A N 1
ATOM 938 C CA . SER A 1 119 ? -2.978 11.441 -11.708 1.00 89.69 119 SER A CA 1
ATOM 939 C C . SER A 1 119 ? -2.353 11.200 -13.087 1.00 89.69 119 SER A C 1
ATOM 941 O O . SER A 1 119 ? -2.698 11.909 -14.022 1.00 89.69 119 SER A O 1
ATOM 943 N N . MET A 1 120 ? -1.434 10.240 -13.229 1.00 85.75 120 MET A N 1
ATOM 944 C CA . MET A 1 120 ? -0.824 9.891 -14.521 1.00 85.75 120 MET A CA 1
ATOM 945 C C . MET A 1 120 ? -1.653 8.907 -15.353 1.00 85.75 120 MET A C 1
ATOM 947 O O . MET A 1 120 ? -1.386 8.745 -16.540 1.00 85.75 120 MET A O 1
ATOM 951 N N . MET A 1 121 ? -2.618 8.223 -14.735 1.00 82.38 121 MET A N 1
ATOM 952 C CA . MET A 1 121 ? -3.472 7.227 -15.392 1.00 82.38 121 MET A CA 1
ATOM 953 C C . MET A 1 121 ? -4.803 7.820 -15.887 1.00 82.38 121 MET A C 1
ATOM 955 O O . MET A 1 121 ? -5.646 7.073 -16.388 1.00 82.38 121 MET A O 1
ATOM 959 N N . GLN A 1 122 ? -5.005 9.130 -15.705 1.00 70.38 122 GLN A N 1
ATOM 960 C CA . GLN A 1 122 ? -6.156 9.910 -16.175 1.00 70.38 122 GLN A CA 1
ATOM 961 C C . GLN A 1 122 ? -5.801 10.686 -17.441 1.00 70.38 122 GLN A C 1
ATOM 963 O O . GLN A 1 122 ? -6.689 10.778 -18.316 1.00 70.38 122 GLN A O 1
#

Foldseek 3Di:
DVVLVVLLVVLVVVQFANLLSLLLSLQVVCVVVVRRADLQAALPPRDGELWFFQFLQGTHHPVRCPPTDGDTGHNVLSVLSVCSNPDDSVCRCVPGGRPDDPPPHCSVRNSVSSVSNVVVVD

Secondary structure (DSSP, 8-state):
-HHHHHHHHHHHHTTB-HHHHHHHHHHHHHHHTT-PPPSSB-TTT--B-SSEEEETTEEE-TTGGGG--SEEE-HHHHHHHHHHHHS-GGGHHHHSBSTTPPTT-THH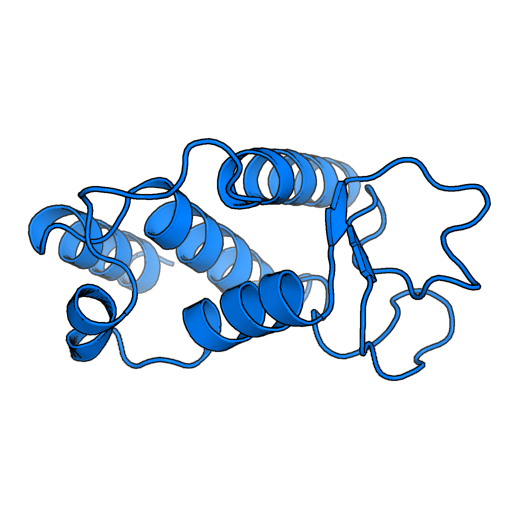HHHHHHHHHHHH--

Sequence (122 aa):
MLALFYWSGVLLKDDVHPLVAEWRFLWKWLYSWGIAPSPDLCGECGAALSSARLAASGFLCPACARTHEGTALSGDELSLLRRSLEIPVKKMIEYFPSKPFPGDSPWKDVNGRLRLYFSMMQ

Nearest PDB structures (foldseek):
  7ymo-assembly1_A  TM=6.279E-01  e=9.262E-01  Campylobacter jejuni

pLDDT: mean 92.21, std 7.72, range [55.97, 98.31]